Protein AF-A0A7K2JUD9-F1 (afdb_monomer_lite)

Radius of gyration: 14.87 Å; chains: 1; bounding box: 33×20×48 Å

pLDDT: mean 80.48, std 13.31, range [41.84, 94.06]

Secondary structure (DSSP, 8-state):
---PPPPPPPP-EEEEE-TTS-EEEEEE--S--S-EEEEEEETT-SSTTSEEEEEEEE-GGGEEEEEE-TTS---SS-EE-

Foldseek 3Di:
DDDDPDPDDPWDWDWDADPLGKIKTKTAADPDPDWDWDKKAAPPDPDPVLIDTFTWDDDPPRITMGIDDNVDDHDDHDIDD

Sequence (81 aa):
MTSQPPPAAPLRADCIADSAGGLTFDVAAHDHSGVAHLVLRRRDAGAAEDTVGLPLAPAAEGRLRAALPSSVALPEGRWDA

Structure (mmCIF, N/CA/C/O backbone):
data_AF-A0A7K2JUD9-F1
#
_entry.id   AF-A0A7K2JUD9-F1
#
loop_
_atom_site.group_PDB
_atom_site.id
_atom_site.type_symbol
_atom_site.label_atom_id
_atom_site.label_alt_id
_atom_site.label_comp_id
_atom_site.label_asym_id
_atom_site.label_entity_id
_atom_site.label_seq_id
_atom_site.pdbx_PDB_ins_code
_atom_site.Cartn_x
_atom_site.Cartn_y
_atom_site.Cartn_z
_atom_site.occupancy
_atom_site.B_iso_or_equiv
_atom_site.auth_seq_id
_atom_site.auth_comp_id
_atom_site.auth_asym_id
_atom_site.auth_atom_id
_atom_site.pdbx_PDB_model_num
ATOM 1 N N . MET A 1 1 ? 19.230 -1.742 35.441 1.00 41.84 1 MET A N 1
ATOM 2 C CA . MET A 1 1 ? 18.971 -2.754 34.397 1.00 41.84 1 MET A CA 1
ATOM 3 C C . MET A 1 1 ? 17.882 -2.189 33.503 1.00 41.84 1 MET A C 1
ATOM 5 O O . MET A 1 1 ? 16.729 -2.174 33.909 1.00 41.84 1 MET A O 1
ATOM 9 N N . THR A 1 2 ? 18.239 -1.578 32.375 1.00 46.25 2 THR A N 1
ATOM 10 C CA . THR A 1 2 ? 17.255 -1.027 31.434 1.00 46.25 2 THR A CA 1
ATOM 11 C C . THR A 1 2 ? 16.627 -2.191 30.676 1.00 46.25 2 THR A C 1
ATOM 13 O O . THR A 1 2 ? 17.310 -2.855 29.901 1.00 46.25 2 THR A O 1
ATOM 16 N N . SER A 1 3 ? 15.355 -2.485 30.955 1.00 50.31 3 SER A N 1
ATOM 17 C CA . SER A 1 3 ? 14.596 -3.490 30.212 1.00 50.31 3 SER A CA 1
ATOM 18 C C . SER A 1 3 ? 14.421 -2.983 28.787 1.00 50.31 3 SER A C 1
ATOM 20 O O . SER A 1 3 ? 13.718 -1.999 28.565 1.00 50.31 3 SER A O 1
ATOM 22 N N . GLN A 1 4 ? 15.090 -3.622 27.830 1.00 52.75 4 GLN A N 1
ATOM 23 C CA . GLN A 1 4 ? 14.816 -3.381 26.422 1.00 52.75 4 GLN A CA 1
ATOM 24 C C . GLN A 1 4 ? 13.372 -3.836 26.165 1.00 52.75 4 GLN A C 1
ATOM 26 O O . GLN A 1 4 ? 13.024 -4.950 26.576 1.00 52.75 4 GLN A O 1
ATOM 31 N N . PRO A 1 5 ? 12.506 -2.999 25.567 1.00 55.50 5 PRO A N 1
ATOM 32 C CA . PRO A 1 5 ? 11.186 -3.456 25.167 1.00 55.50 5 PRO A CA 1
ATOM 33 C C . PRO A 1 5 ? 11.353 -4.670 24.241 1.00 55.50 5 PRO A C 1
ATOM 35 O O . PRO A 1 5 ? 12.348 -4.741 23.506 1.00 55.50 5 PRO A O 1
ATOM 38 N N . PRO A 1 6 ? 10.437 -5.654 24.299 1.00 56.50 6 PRO A N 1
ATOM 39 C CA . PRO A 1 6 ? 10.487 -6.784 23.384 1.00 56.50 6 PRO A CA 1
ATOM 40 C C . PRO A 1 6 ? 10.578 -6.249 21.948 1.00 56.50 6 PRO A C 1
ATOM 42 O O . PRO A 1 6 ? 9.973 -5.210 21.661 1.00 56.50 6 PRO A O 1
ATOM 45 N N . PRO A 1 7 ? 11.357 -6.896 21.058 1.00 56.69 7 PRO A N 1
ATOM 46 C CA . PRO A 1 7 ? 11.445 -6.460 19.673 1.00 56.69 7 PRO A CA 1
ATOM 47 C C . PRO A 1 7 ? 10.023 -6.346 19.130 1.00 56.69 7 PRO A C 1
ATOM 49 O O . PRO A 1 7 ? 9.258 -7.312 19.204 1.00 56.69 7 PRO A O 1
ATOM 52 N N . ALA A 1 8 ? 9.659 -5.149 18.659 1.00 59.69 8 ALA A N 1
ATOM 53 C CA . ALA A 1 8 ? 8.369 -4.932 18.028 1.00 59.69 8 ALA A CA 1
ATOM 54 C C . ALA A 1 8 ? 8.204 -6.006 16.952 1.00 59.69 8 ALA A C 1
ATOM 56 O O . ALA A 1 8 ? 9.141 -6.258 16.183 1.00 59.69 8 ALA A O 1
ATOM 57 N N . ALA A 1 9 ? 7.053 -6.685 16.952 1.00 62.25 9 ALA A N 1
ATOM 58 C CA . ALA A 1 9 ? 6.754 -7.662 15.921 1.00 62.25 9 ALA A CA 1
ATOM 59 C C . ALA A 1 9 ? 7.038 -7.002 14.566 1.00 62.25 9 ALA A C 1
ATOM 61 O O . ALA A 1 9 ? 6.683 -5.836 14.365 1.00 62.25 9 ALA A O 1
ATOM 62 N N . PRO A 1 10 ? 7.764 -7.682 13.672 1.00 66.69 10 PRO A N 1
ATOM 63 C CA . PRO A 1 10 ? 8.247 -7.027 12.478 1.00 66.69 10 PRO A CA 1
ATOM 64 C C . PRO A 1 10 ? 7.030 -6.601 11.653 1.00 66.69 10 PRO A C 1
ATOM 66 O O . PRO A 1 10 ? 6.125 -7.406 11.438 1.00 66.69 10 PRO A O 1
ATOM 69 N N . LEU A 1 11 ? 6.993 -5.332 11.239 1.00 75.19 11 LEU A N 1
ATOM 70 C CA . LEU A 1 11 ? 5.879 -4.780 10.474 1.00 75.19 11 LEU A CA 1
ATOM 71 C C . LEU A 1 11 ? 5.666 -5.636 9.216 1.00 75.19 11 LEU A C 1
ATOM 73 O O . LEU A 1 11 ? 6.625 -6.043 8.549 1.00 75.19 11 LEU A O 1
ATOM 77 N N . ARG A 1 12 ? 4.413 -5.998 8.950 1.00 82.19 12 ARG A N 1
ATOM 78 C CA . ARG A 1 12 ? 4.016 -6.808 7.796 1.00 82.19 12 ARG A CA 1
ATOM 79 C C . ARG A 1 12 ? 2.957 -6.055 7.016 1.00 82.19 12 ARG A C 1
ATOM 81 O O . ARG A 1 12 ? 2.031 -5.509 7.615 1.00 82.19 12 ARG A O 1
ATOM 88 N N . ALA A 1 13 ? 3.118 -6.065 5.700 1.00 89.31 13 ALA A N 1
ATOM 89 C CA . ALA A 1 13 ? 2.106 -5.647 4.752 1.00 89.31 13 ALA A CA 1
ATOM 90 C C . ALA A 1 13 ? 1.548 -6.898 4.067 1.00 89.31 13 ALA A C 1
ATOM 92 O O . ALA A 1 13 ? 2.282 -7.620 3.389 1.00 89.31 13 ALA A O 1
ATOM 93 N N . ASP A 1 14 ? 0.264 -7.165 4.265 1.00 91.31 14 ASP A N 1
ATOM 94 C CA . ASP A 1 14 ? -0.470 -8.173 3.514 1.00 91.31 14 ASP A CA 1
ATOM 95 C C . ASP A 1 14 ? -0.746 -7.606 2.113 1.00 91.31 14 ASP A C 1
ATOM 97 O O . ASP A 1 14 ? -1.403 -6.575 1.981 1.00 91.31 14 ASP A O 1
ATOM 101 N N . CYS A 1 15 ? -0.209 -8.241 1.068 1.00 92.69 15 CYS A N 1
ATOM 102 C CA . CYS A 1 15 ? -0.369 -7.802 -0.320 1.00 92.69 15 CYS A CA 1
ATOM 103 C C . CYS A 1 15 ? -1.469 -8.606 -1.017 1.00 92.69 15 CYS A C 1
ATOM 105 O O . CYS A 1 15 ? -1.438 -9.838 -1.030 1.00 92.69 15 CYS A O 1
ATOM 107 N N . ILE A 1 16 ? -2.419 -7.901 -1.625 1.00 93.62 16 ILE A N 1
ATOM 108 C CA . ILE A 1 16 ? -3.549 -8.466 -2.356 1.00 93.62 16 ILE A CA 1
ATOM 109 C C . ILE A 1 16 ? -3.509 -7.901 -3.773 1.00 93.62 16 ILE A C 1
ATOM 111 O O . ILE A 1 16 ? -3.622 -6.690 -3.969 1.00 93.62 16 ILE A O 1
ATOM 115 N N . ALA A 1 17 ? -3.357 -8.781 -4.758 1.00 91.94 17 ALA A N 1
ATOM 116 C CA . ALA A 1 17 ? -3.422 -8.416 -6.165 1.00 91.94 17 ALA A CA 1
ATOM 117 C C . ALA A 1 17 ? -4.848 -8.592 -6.696 1.00 91.94 17 ALA A C 1
ATOM 119 O O . ALA A 1 17 ? -5.465 -9.640 -6.501 1.00 91.94 17 ALA A O 1
ATOM 120 N N . ASP A 1 18 ? -5.353 -7.576 -7.386 1.00 90.25 18 ASP A N 1
ATOM 121 C CA . ASP A 1 18 ? -6.571 -7.668 -8.180 1.00 90.25 18 ASP A CA 1
ATOM 122 C C . ASP A 1 18 ? -6.254 -8.109 -9.620 1.00 90.25 18 ASP A C 1
ATOM 124 O O . ASP A 1 18 ? -5.178 -7.864 -10.167 1.00 90.25 18 ASP A O 1
ATOM 128 N N . SER A 1 19 ? -7.241 -8.735 -10.254 1.00 88.88 19 SER A N 1
ATOM 129 C CA . SER A 1 19 ? -7.216 -9.194 -11.641 1.00 88.88 19 SER A CA 1
ATOM 130 C C . SER A 1 19 ? -6.936 -8.101 -12.682 1.00 88.88 19 SER A C 1
ATOM 132 O O . SER A 1 19 ? -6.362 -8.407 -13.725 1.00 88.88 19 SER A O 1
ATOM 134 N N . ALA A 1 20 ? -7.280 -6.834 -12.417 1.00 87.81 20 ALA A N 1
ATOM 135 C CA . ALA A 1 20 ? -6.962 -5.712 -13.301 1.00 87.81 20 ALA A CA 1
ATOM 136 C C . ALA A 1 20 ? -5.519 -5.193 -13.135 1.00 87.81 20 ALA A C 1
ATOM 138 O O . ALA A 1 20 ? -5.150 -4.204 -13.770 1.00 87.81 20 ALA A O 1
ATOM 139 N N . GLY A 1 21 ? -4.706 -5.831 -12.284 1.00 85.69 21 GLY A N 1
ATOM 140 C CA . GLY A 1 21 ? -3.311 -5.463 -12.032 1.00 85.69 21 GLY A CA 1
ATOM 141 C C . GLY A 1 21 ? -3.119 -4.413 -10.935 1.00 85.69 21 GLY A C 1
ATOM 142 O O . GLY A 1 21 ? -2.028 -3.867 -10.799 1.00 85.69 21 GLY A O 1
ATOM 143 N N . GLY A 1 22 ? -4.163 -4.100 -10.162 1.00 92.25 22 GLY A N 1
ATOM 144 C CA . GLY A 1 22 ? -4.037 -3.262 -8.970 1.00 92.25 22 GLY A CA 1
ATOM 145 C C . GLY A 1 22 ? -3.462 -4.048 -7.792 1.00 92.25 22 GLY A C 1
ATOM 146 O O . GLY A 1 22 ? -3.731 -5.241 -7.651 1.00 92.25 22 GLY A O 1
ATOM 147 N N . LEU A 1 23 ? -2.706 -3.380 -6.92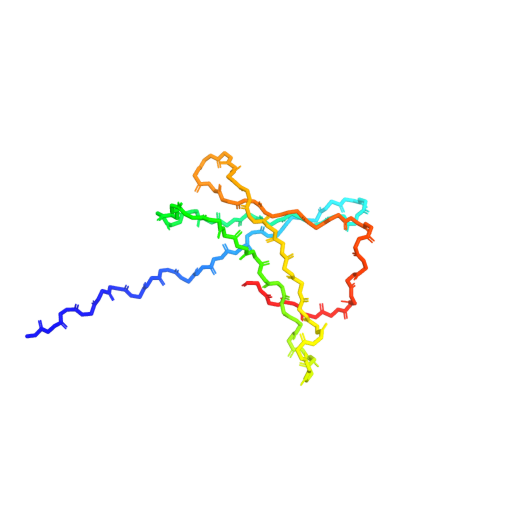0 1.00 93.31 23 LEU A N 1
ATOM 148 C CA . LEU A 1 23 ? -2.215 -3.964 -5.669 1.00 93.31 23 LEU A CA 1
ATOM 149 C C . LEU A 1 23 ? -2.797 -3.205 -4.482 1.00 93.31 23 LEU A C 1
ATOM 151 O O . LEU A 1 23 ? -2.814 -1.977 -4.458 1.00 93.31 23 LEU A O 1
ATOM 155 N N . THR A 1 24 ? -3.257 -3.933 -3.477 1.00 93.81 24 THR A N 1
ATOM 156 C CA . THR A 1 24 ? -3.677 -3.372 -2.194 1.00 93.81 24 THR A CA 1
ATOM 157 C C . THR A 1 24 ? -2.793 -3.941 -1.102 1.00 93.81 24 THR A C 1
ATOM 159 O O . THR A 1 24 ? -2.508 -5.136 -1.092 1.00 93.81 24 THR A O 1
ATOM 162 N N . PHE A 1 25 ? -2.366 -3.086 -0.186 1.00 93.19 25 PHE A N 1
ATOM 163 C CA . PHE A 1 25 ? -1.519 -3.452 0.935 1.00 93.19 25 PHE A CA 1
ATOM 164 C C . PHE A 1 25 ? -2.239 -3.125 2.233 1.00 93.19 25 PHE A C 1
ATOM 166 O O . PHE A 1 25 ? -2.603 -1.969 2.448 1.00 93.19 25 PHE A O 1
ATOM 173 N N . ASP A 1 26 ? -2.415 -4.122 3.092 1.00 91.81 26 ASP A N 1
ATOM 174 C CA . ASP A 1 26 ? -2.970 -3.967 4.432 1.00 91.81 26 ASP A CA 1
ATOM 175 C C . ASP A 1 26 ? -1.868 -4.097 5.483 1.00 91.81 26 ASP A C 1
ATOM 177 O O . ASP A 1 26 ? -1.123 -5.071 5.511 1.00 91.81 26 ASP A O 1
ATOM 181 N N . VAL A 1 27 ? -1.776 -3.121 6.378 1.00 89.31 27 VAL A N 1
ATOM 182 C CA . VAL A 1 27 ? -0.759 -3.042 7.429 1.00 89.31 27 VAL A CA 1
ATOM 183 C C . VAL A 1 27 ? -1.456 -2.909 8.778 1.00 89.31 27 VAL A C 1
ATOM 185 O O . VAL A 1 27 ? -2.405 -2.140 8.923 1.00 89.31 27 VAL A O 1
ATOM 188 N N . ALA A 1 28 ? -0.997 -3.638 9.794 1.00 87.31 28 ALA A N 1
ATOM 189 C CA . ALA A 1 28 ? -1.533 -3.487 11.147 1.00 87.31 28 ALA A CA 1
ATOM 190 C C . ALA A 1 28 ? -1.237 -2.077 11.698 1.00 87.31 28 ALA A C 1
ATOM 192 O O . ALA A 1 28 ? -0.077 -1.646 11.729 1.00 87.31 28 ALA A O 1
ATOM 193 N N . ALA A 1 29 ? -2.267 -1.353 12.153 1.00 77.00 29 ALA A N 1
ATOM 194 C CA . ALA A 1 29 ? -2.067 -0.042 12.754 1.00 77.00 29 ALA A CA 1
ATOM 195 C C . ALA A 1 29 ? -1.514 -0.207 14.180 1.00 77.00 29 ALA A C 1
ATOM 197 O O . ALA A 1 29 ? -2.195 -0.682 15.083 1.00 77.00 29 ALA A O 1
ATOM 198 N N . HIS A 1 30 ? -0.266 0.202 14.383 1.00 70.56 30 HIS A N 1
ATOM 199 C CA . HIS A 1 30 ? 0.371 0.313 15.690 1.00 70.56 30 HIS A CA 1
ATOM 200 C C . HIS A 1 30 ? 0.260 1.762 16.173 1.00 70.56 30 HIS A C 1
ATOM 202 O O . HIS A 1 30 ? 1.081 2.574 15.780 1.00 70.56 30 HIS A O 1
ATOM 208 N N . ASP A 1 31 ? -0.769 2.096 16.959 1.00 65.94 31 ASP A N 1
ATOM 209 C CA . ASP A 1 31 ? -0.954 3.417 17.604 1.00 65.94 31 ASP A CA 1
ATOM 210 C C . ASP A 1 31 ? -0.516 4.630 16.743 1.00 65.94 31 ASP A C 1
ATOM 212 O O . ASP A 1 31 ? 0.173 5.545 17.190 1.00 65.94 31 ASP A O 1
ATOM 216 N N . HIS A 1 32 ? -0.855 4.619 15.449 1.00 63.12 32 HIS A N 1
ATOM 217 C CA . HIS A 1 32 ? -0.416 5.664 14.530 1.00 63.12 32 HIS A CA 1
ATOM 218 C C . HIS A 1 32 ? -1.424 6.814 14.578 1.00 63.12 32 HIS A C 1
ATOM 220 O O . HIS A 1 32 ? -2.527 6.701 14.049 1.00 63.12 32 HIS A O 1
ATOM 226 N N . SER A 1 33 ? -1.041 7.932 15.194 1.00 60.00 33 SER A N 1
ATOM 227 C CA . SER A 1 33 ? -1.856 9.157 15.257 1.00 60.00 33 SER A CA 1
ATOM 228 C C . SER A 1 33 ? -1.598 10.139 14.100 1.00 60.00 33 SER A C 1
ATOM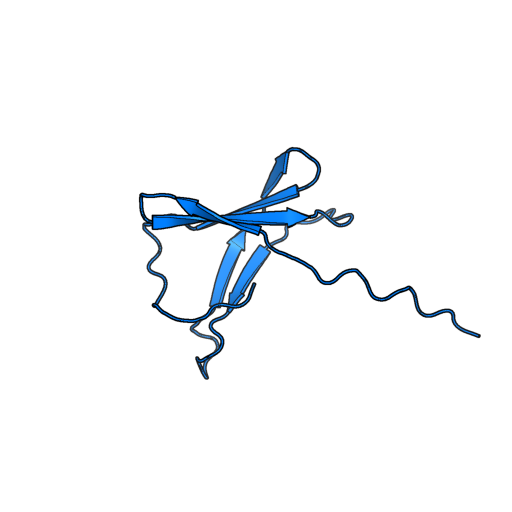 230 O O . SER A 1 33 ? -2.151 11.238 14.094 1.00 60.00 33 SER A O 1
ATOM 232 N N . GLY A 1 34 ? -0.773 9.763 13.112 1.00 68.38 34 GLY A N 1
ATOM 233 C CA . GLY A 1 34 ? -0.324 10.637 12.021 1.00 68.38 34 GLY A CA 1
ATOM 234 C C . GLY A 1 34 ? -0.563 10.090 10.611 1.00 68.38 34 GLY A C 1
ATOM 235 O O . GLY A 1 34 ? -0.978 8.947 10.425 1.00 68.38 34 GLY A O 1
ATOM 236 N N . VAL A 1 35 ? -0.270 10.925 9.606 1.00 72.94 35 VAL A N 1
ATOM 237 C CA . VAL A 1 35 ? -0.281 10.530 8.188 1.00 72.94 35 VAL A CA 1
ATOM 238 C C . VAL A 1 35 ? 0.872 9.557 7.944 1.00 72.94 35 VAL A C 1
ATOM 240 O O . VAL A 1 35 ? 2.038 9.927 8.078 1.00 72.94 35 VAL A O 1
ATOM 243 N N . ALA A 1 36 ? 0.542 8.315 7.602 1.00 84.50 36 ALA A N 1
ATOM 244 C CA . ALA A 1 36 ? 1.513 7.272 7.301 1.00 84.50 36 ALA A CA 1
ATOM 245 C C . ALA A 1 36 ? 1.599 7.036 5.786 1.00 84.50 36 ALA A C 1
ATOM 247 O O . ALA A 1 36 ? 0.630 7.229 5.051 1.00 84.50 36 ALA A O 1
ATOM 248 N N . HIS A 1 37 ? 2.764 6.597 5.319 1.00 89.62 37 HIS A N 1
ATOM 249 C CA . HIS A 1 37 ? 2.984 6.188 3.935 1.00 89.62 37 HIS A CA 1
ATOM 250 C C . HIS A 1 37 ? 3.609 4.796 3.914 1.00 89.62 37 HIS A C 1
ATOM 252 O O . HIS A 1 37 ? 4.497 4.502 4.712 1.00 89.62 37 HIS A O 1
ATOM 258 N N . LEU A 1 38 ? 3.157 3.961 2.984 1.00 90.44 38 LEU A N 1
ATOM 259 C CA . LEU A 1 38 ? 3.824 2.720 2.627 1.00 90.44 38 LEU A CA 1
ATOM 260 C C . LEU A 1 38 ? 4.844 3.027 1.532 1.00 90.44 38 LEU A C 1
ATOM 262 O O . LEU A 1 38 ? 4.488 3.627 0.519 1.00 90.44 38 LEU A O 1
ATOM 266 N N . VAL A 1 39 ? 6.096 2.622 1.726 1.00 90.69 39 VAL A N 1
ATOM 267 C CA . VAL A 1 39 ? 7.155 2.828 0.734 1.00 90.69 39 VAL A CA 1
ATOM 268 C C . VAL A 1 39 ? 7.539 1.484 0.148 1.00 90.69 39 VAL A C 1
ATOM 270 O O . VAL A 1 39 ? 8.112 0.647 0.836 1.00 90.69 39 VAL A O 1
ATOM 273 N N . LEU A 1 40 ? 7.256 1.298 -1.136 1.00 90.56 40 LEU A N 1
ATOM 274 C CA . LEU A 1 40 ? 7.751 0.157 -1.890 1.00 90.56 40 LEU A CA 1
ATOM 275 C C . LEU A 1 40 ? 9.154 0.485 -2.388 1.00 90.56 40 LEU A C 1
ATOM 277 O O . LEU A 1 40 ? 9.335 1.495 -3.065 1.00 90.56 40 LEU A O 1
ATOM 281 N N . ARG A 1 41 ? 10.141 -0.358 -2.083 1.00 88.75 41 ARG A N 1
ATOM 282 C CA . ARG A 1 41 ? 11.526 -0.207 -2.546 1.00 88.75 41 ARG A CA 1
ATOM 283 C C . ARG A 1 41 ? 11.967 -1.432 -3.322 1.00 88.75 41 ARG A C 1
ATOM 285 O O . ARG A 1 41 ? 11.919 -2.544 -2.802 1.00 88.75 41 ARG A O 1
ATOM 292 N N . ARG A 1 42 ? 12.456 -1.248 -4.542 1.00 87.06 42 ARG A N 1
ATOM 293 C CA . ARG A 1 42 ? 12.982 -2.362 -5.333 1.00 87.06 42 ARG A CA 1
ATOM 294 C C . ARG A 1 42 ? 14.313 -2.842 -4.757 1.00 87.06 42 ARG A C 1
ATOM 296 O O . ARG A 1 42 ? 15.219 -2.043 -4.534 1.00 87.06 42 ARG A O 1
ATOM 303 N N . ARG A 1 43 ? 14.448 -4.148 -4.514 1.00 83.06 43 ARG A N 1
ATOM 304 C CA . ARG A 1 43 ? 15.629 -4.700 -3.826 1.00 83.06 43 ARG A CA 1
ATOM 305 C C . ARG A 1 43 ? 16.882 -4.704 -4.696 1.00 83.06 43 ARG A C 1
ATOM 307 O O . ARG A 1 43 ? 17.990 -4.559 -4.193 1.00 83.06 43 ARG A O 1
ATOM 314 N N . ASP A 1 44 ? 16.698 -4.904 -5.993 1.00 77.38 44 ASP A N 1
ATOM 315 C CA . ASP A 1 44 ? 17.787 -5.147 -6.941 1.00 77.38 44 ASP A CA 1
ATOM 316 C C . ASP A 1 44 ? 18.194 -3.867 -7.709 1.00 77.38 44 ASP A C 1
ATOM 318 O O . ASP A 1 44 ? 18.978 -3.928 -8.654 1.00 77.38 44 ASP A O 1
ATOM 322 N N . ALA A 1 45 ? 17.678 -2.702 -7.298 1.00 67.19 45 ALA A N 1
ATOM 323 C CA . ALA A 1 45 ? 18.012 -1.401 -7.869 1.00 67.19 45 ALA A CA 1
ATOM 324 C C . ALA A 1 45 ? 19.039 -0.652 -7.007 1.00 67.19 45 ALA A C 1
ATOM 326 O O . ALA A 1 45 ? 18.875 -0.495 -5.800 1.00 67.19 45 ALA A O 1
ATOM 327 N N . GLY A 1 46 ? 20.111 -0.169 -7.639 1.00 61.50 46 GLY A N 1
ATOM 328 C CA . GLY A 1 46 ? 21.187 0.572 -6.972 1.00 61.50 46 GLY A CA 1
ATOM 329 C C . GLY A 1 46 ? 20.908 2.063 -6.736 1.00 61.50 46 GLY A C 1
ATOM 330 O O . GLY A 1 46 ? 21.773 2.744 -6.191 1.00 61.50 46 GLY A O 1
ATOM 331 N N . ALA A 1 47 ? 19.748 2.587 -7.151 1.00 59.91 47 ALA A N 1
ATOM 332 C CA . ALA A 1 47 ? 19.417 4.012 -7.095 1.00 59.91 47 ALA A CA 1
ATOM 333 C C . ALA A 1 47 ? 18.090 4.272 -6.360 1.00 59.91 47 ALA A C 1
ATOM 335 O O . ALA A 1 47 ? 17.179 3.449 -6.382 1.00 59.91 47 ALA A O 1
ATOM 336 N N . ALA A 1 48 ? 17.979 5.449 -5.734 1.00 59.00 48 ALA A N 1
ATOM 337 C CA . ALA A 1 48 ? 16.792 5.915 -5.004 1.00 59.00 48 ALA A CA 1
ATOM 338 C C . ALA A 1 48 ? 15.524 6.064 -5.878 1.00 59.00 48 ALA A C 1
ATOM 340 O O . ALA A 1 48 ? 14.419 6.161 -5.343 1.00 59.00 48 ALA A O 1
ATOM 341 N N . GLU A 1 49 ? 15.690 6.037 -7.202 1.00 61.97 49 GLU A N 1
ATOM 342 C CA . GLU A 1 49 ? 14.637 6.211 -8.209 1.00 61.97 49 GLU A CA 1
ATOM 343 C C . GLU A 1 49 ? 13.640 5.032 -8.267 1.00 61.97 49 GLU A C 1
ATOM 345 O O . GLU A 1 49 ? 12.552 5.181 -8.813 1.00 61.97 49 GLU A O 1
ATOM 350 N N . ASP A 1 50 ? 13.951 3.875 -7.669 1.00 79.38 50 ASP A N 1
ATOM 351 C CA . ASP A 1 50 ? 13.046 2.717 -7.605 1.00 79.38 50 ASP A CA 1
ATOM 352 C C . ASP A 1 50 ? 12.305 2.642 -6.254 1.00 79.38 50 ASP A C 1
ATOM 354 O O . ASP A 1 50 ? 12.250 1.593 -5.594 1.00 79.38 50 ASP A O 1
ATOM 358 N N . THR A 1 51 ? 11.754 3.777 -5.814 1.00 86.00 51 THR A N 1
ATOM 359 C CA . THR A 1 51 ? 10.847 3.837 -4.661 1.00 86.00 51 THR A CA 1
ATOM 360 C C . THR A 1 51 ? 9.489 4.425 -5.025 1.00 86.00 51 THR A C 1
ATOM 362 O O . THR A 1 51 ? 9.392 5.388 -5.778 1.00 86.00 51 THR A O 1
ATOM 365 N N . VAL A 1 52 ? 8.420 3.843 -4.480 1.00 89.25 52 VAL A N 1
ATOM 366 C CA . VAL A 1 52 ? 7.042 4.316 -4.669 1.00 89.25 52 VAL A CA 1
ATOM 367 C C . VAL A 1 52 ? 6.408 4.536 -3.304 1.00 89.25 52 VAL A C 1
ATOM 369 O O . VAL A 1 52 ? 6.314 3.610 -2.503 1.00 89.25 52 VAL A O 1
ATOM 372 N N . GLY A 1 53 ? 5.976 5.768 -3.036 1.00 90.00 53 GLY A N 1
ATOM 373 C CA . GLY A 1 53 ? 5.260 6.126 -1.815 1.00 90.00 53 GLY A CA 1
ATOM 374 C C . GLY A 1 53 ? 3.751 6.086 -2.028 1.00 90.00 53 GLY A C 1
ATOM 375 O O . GLY A 1 53 ? 3.221 6.821 -2.858 1.00 90.00 53 GLY A O 1
ATOM 376 N N . LEU A 1 54 ? 3.054 5.268 -1.248 1.00 92.12 54 LEU A N 1
ATOM 377 C CA . LEU A 1 54 ? 1.600 5.153 -1.265 1.00 92.12 54 LEU A CA 1
ATOM 378 C C . LEU A 1 54 ? 1.034 5.694 0.052 1.00 92.12 54 LEU A C 1
ATOM 380 O O . LEU A 1 54 ? 1.516 5.305 1.118 1.00 92.12 54 LEU A O 1
ATOM 384 N N . PRO A 1 55 ? 0.032 6.586 0.023 1.00 91.50 55 PRO A N 1
ATOM 385 C CA . PRO A 1 55 ? -0.598 7.052 1.249 1.00 91.50 55 PRO A CA 1
ATOM 386 C C . PRO A 1 55 ? -1.316 5.886 1.937 1.00 91.50 55 PRO A C 1
ATOM 388 O O . PRO A 1 55 ? -2.065 5.144 1.299 1.00 91.50 55 PRO A O 1
ATOM 391 N N . LEU A 1 56 ? -1.092 5.734 3.242 1.00 90.25 56 LEU A N 1
ATOM 392 C CA . LEU A 1 56 ? -1.841 4.797 4.069 1.00 90.25 56 LEU A CA 1
ATOM 393 C C . LEU A 1 56 ? -3.087 5.501 4.604 1.00 90.25 56 LEU A C 1
ATOM 395 O O . LEU A 1 56 ? -2.998 6.490 5.332 1.00 9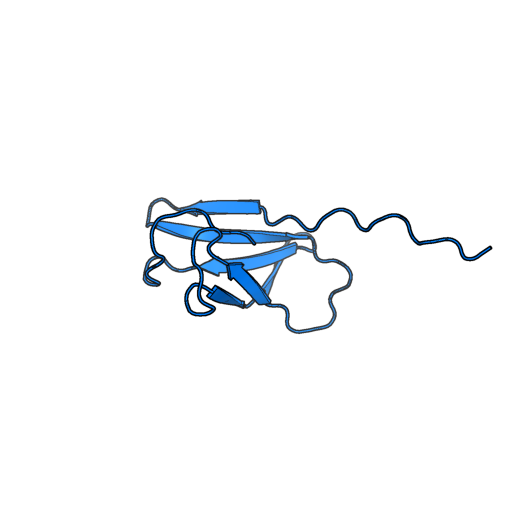0.25 56 LEU A O 1
ATOM 399 N N . ALA A 1 57 ? -4.251 4.966 4.256 1.00 89.75 57 ALA A N 1
ATOM 400 C CA . ALA A 1 57 ? -5.531 5.407 4.781 1.00 89.75 57 ALA A CA 1
ATOM 401 C C . ALA A 1 57 ? -6.033 4.423 5.852 1.00 89.75 57 ALA A C 1
ATOM 403 O O . ALA A 1 57 ? -5.799 3.219 5.728 1.00 89.75 57 ALA A O 1
ATOM 404 N N . PRO A 1 58 ? -6.746 4.889 6.889 1.00 88.06 58 PRO A N 1
ATOM 405 C CA . PRO A 1 58 ? -7.429 4.000 7.821 1.00 88.06 58 PRO A CA 1
ATOM 406 C C . PRO A 1 58 ? -8.386 3.046 7.097 1.00 88.06 58 PRO A C 1
ATOM 408 O O . PRO A 1 58 ? -9.178 3.464 6.253 1.00 88.06 58 PRO A O 1
ATOM 411 N N . ALA A 1 59 ? -8.322 1.768 7.456 1.00 85.00 59 ALA A N 1
ATOM 412 C CA . ALA A 1 59 ? -9.210 0.709 7.001 1.00 85.00 59 ALA A CA 1
ATOM 413 C C . ALA A 1 59 ? -9.951 0.080 8.193 1.00 85.00 59 ALA A C 1
ATOM 415 O O . ALA A 1 59 ? -9.756 0.455 9.353 1.00 85.00 59 ALA A O 1
ATOM 416 N N . ALA A 1 60 ? -10.837 -0.875 7.904 1.00 81.81 60 ALA A N 1
ATOM 417 C CA . ALA A 1 60 ? -11.548 -1.620 8.938 1.00 81.81 60 ALA A CA 1
ATOM 418 C C . ALA A 1 60 ? -10.577 -2.390 9.858 1.00 81.81 60 ALA A C 1
ATOM 420 O O . ALA A 1 60 ? -9.420 -2.629 9.514 1.00 81.81 60 ALA A O 1
ATOM 421 N N . GLU A 1 61 ? -11.067 -2.779 11.039 1.00 80.69 61 GLU A N 1
ATOM 422 C CA . GLU A 1 61 ? -10.354 -3.669 11.974 1.00 80.69 61 GLU A CA 1
ATOM 423 C C . GLU A 1 61 ? -9.012 -3.122 12.500 1.00 80.69 61 GLU A C 1
ATOM 425 O O . GLU A 1 61 ? -8.123 -3.885 12.868 1.00 80.69 61 GLU A O 1
ATOM 430 N N . GLY A 1 62 ? -8.847 -1.795 12.554 1.00 81.81 62 GLY A N 1
ATOM 431 C CA . GLY A 1 62 ? -7.607 -1.186 13.048 1.00 81.81 62 GLY A CA 1
ATOM 432 C C . GLY A 1 62 ? -6.419 -1.425 12.112 1.00 81.81 62 GLY A C 1
ATOM 433 O O . GLY A 1 62 ? -5.279 -1.534 12.561 1.00 81.81 62 GLY A O 1
ATOM 434 N N . ARG A 1 63 ? -6.678 -1.539 10.807 1.00 86.00 63 ARG A N 1
ATOM 435 C CA . ARG A 1 63 ? -5.646 -1.652 9.774 1.00 86.00 63 ARG A CA 1
ATOM 436 C C . ARG A 1 63 ? -5.480 -0.334 9.029 1.00 86.00 63 ARG A C 1
ATOM 438 O O . ARG A 1 63 ? -6.371 0.510 9.005 1.00 86.00 63 ARG A O 1
ATOM 445 N N . LEU A 1 64 ? -4.320 -0.167 8.418 1.00 90.50 64 LEU A N 1
ATOM 446 C CA . LEU A 1 64 ? -4.042 0.866 7.436 1.00 90.50 64 LEU A CA 1
ATOM 447 C C . LEU A 1 64 ? -3.948 0.209 6.064 1.00 90.50 64 LEU A C 1
ATOM 449 O O . LEU A 1 64 ? -3.359 -0.861 5.936 1.00 90.50 64 LEU A O 1
ATOM 453 N N . ARG A 1 65 ? -4.502 0.858 5.045 1.00 91.88 65 ARG A N 1
ATOM 454 C CA . ARG A 1 65 ? -4.529 0.353 3.679 1.00 91.88 65 ARG A CA 1
ATOM 455 C C . ARG A 1 65 ? -3.903 1.344 2.716 1.00 91.88 65 ARG A C 1
ATOM 457 O O . ARG A 1 65 ? -4.234 2.527 2.732 1.00 91.88 65 ARG A O 1
ATOM 464 N N . ALA A 1 66 ? -3.032 0.839 1.856 1.00 94.06 66 ALA A N 1
ATOM 465 C CA . ALA A 1 66 ? -2.501 1.554 0.707 1.00 94.06 66 ALA A CA 1
ATOM 466 C C . ALA A 1 66 ? -2.965 0.853 -0.570 1.00 94.06 66 ALA A C 1
ATOM 468 O O . ALA A 1 66 ? -2.977 -0.375 -0.641 1.00 94.06 66 ALA A O 1
ATOM 469 N N . ALA A 1 67 ? -3.341 1.629 -1.581 1.00 93.69 67 ALA A N 1
ATOM 470 C CA . ALA A 1 67 ? -3.725 1.105 -2.883 1.00 93.69 67 ALA A CA 1
ATOM 471 C C . ALA A 1 67 ? -2.761 1.627 -3.944 1.00 93.69 67 ALA A C 1
ATOM 473 O O . ALA A 1 67 ? -2.501 2.828 -4.030 1.00 93.69 67 ALA A O 1
ATOM 474 N N . LEU A 1 68 ? -2.262 0.710 -4.758 1.00 92.38 68 LEU A N 1
ATOM 475 C CA . LEU A 1 68 ? -1.548 0.981 -5.986 1.00 92.38 68 LEU A CA 1
ATOM 476 C C . LEU A 1 68 ? -2.495 0.695 -7.163 1.00 92.38 68 LEU A C 1
ATOM 478 O O . LEU A 1 68 ? -2.784 -0.471 -7.454 1.00 92.38 68 LEU A O 1
ATOM 482 N N . PRO A 1 69 ? -2.988 1.739 -7.847 1.00 89.50 69 PRO A N 1
ATOM 483 C CA . PRO A 1 69 ? -3.788 1.575 -9.051 1.00 89.50 69 PRO A CA 1
ATOM 484 C C . PRO A 1 69 ? -2.982 0.922 -10.177 1.00 89.50 69 PRO A C 1
ATOM 486 O O . PRO A 1 69 ? -1.795 1.200 -10.331 1.00 89.50 69 PRO A O 1
ATOM 489 N N . SER A 1 70 ? -3.650 0.154 -11.039 1.00 86.50 70 SER A N 1
ATOM 490 C CA . SER A 1 70 ? -3.023 -0.478 -12.212 1.00 86.50 70 SER A CA 1
ATOM 491 C C . SER A 1 70 ? -2.482 0.516 -13.248 1.00 86.50 70 SER A C 1
ATOM 493 O O . SER A 1 70 ? -1.692 0.146 -14.111 1.00 86.50 70 SER A O 1
ATOM 495 N N . SER A 1 71 ? -2.882 1.789 -13.171 1.00 84.94 71 SER A N 1
ATOM 496 C CA . SER A 1 71 ? -2.339 2.867 -14.003 1.00 84.94 71 SER A CA 1
ATOM 497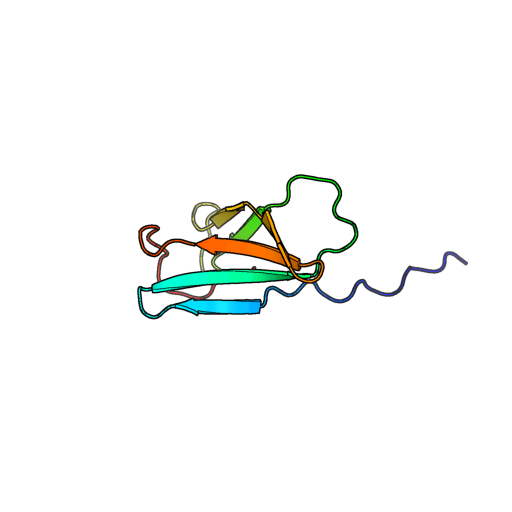 C C . SER A 1 71 ? -0.925 3.293 -13.602 1.00 84.94 71 SER A C 1
ATOM 499 O O . SER A 1 71 ? -0.242 3.943 -14.394 1.00 84.94 71 SER A O 1
ATOM 501 N N . VAL A 1 72 ? -0.474 2.955 -12.390 1.00 86.25 72 VAL A N 1
ATOM 502 C CA . VAL A 1 72 ? 0.883 3.255 -11.936 1.00 86.25 72 VAL A CA 1
ATOM 503 C C . VAL A 1 72 ? 1.808 2.151 -12.432 1.00 86.25 72 VAL A C 1
ATOM 505 O O . VAL A 1 72 ? 1.766 1.02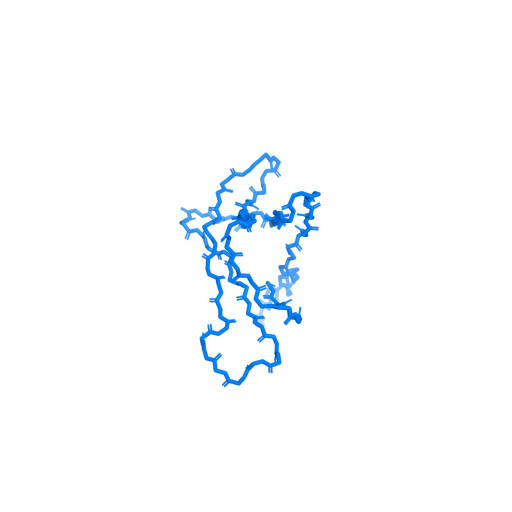2 -11.948 1.00 86.25 72 VAL A O 1
ATOM 508 N N . ALA A 1 73 ? 2.651 2.484 -13.408 1.00 81.75 73 ALA A N 1
ATOM 509 C CA . ALA A 1 73 ? 3.630 1.550 -13.940 1.00 81.75 73 ALA A 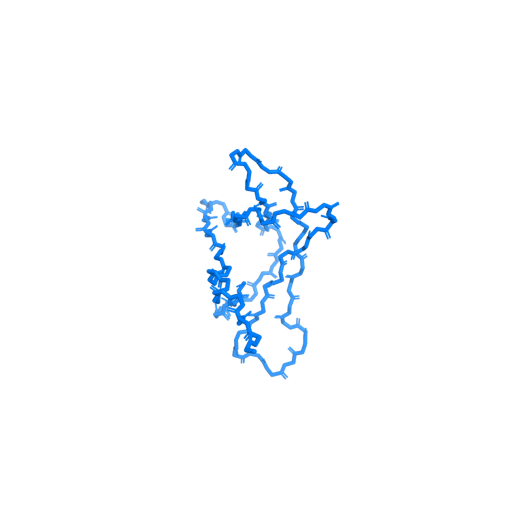CA 1
ATOM 510 C C . ALA A 1 73 ? 4.686 1.236 -12.875 1.00 81.75 73 ALA A C 1
ATOM 512 O O . ALA A 1 73 ? 5.471 2.104 -12.489 1.00 81.75 73 ALA A O 1
ATOM 513 N N . LEU A 1 74 ? 4.707 -0.015 -12.421 1.00 83.50 74 LEU A N 1
ATOM 514 C CA . LEU A 1 74 ? 5.706 -0.520 -11.494 1.00 83.50 74 LEU A CA 1
ATOM 515 C C . LEU A 1 74 ? 6.613 -1.506 -12.241 1.00 83.50 74 LEU A C 1
ATOM 517 O O . LEU A 1 74 ? 6.112 -2.509 -12.754 1.00 83.50 74 LEU A O 1
ATOM 521 N N . PRO A 1 75 ? 7.925 -1.228 -12.354 1.00 84.44 75 PRO A N 1
ATOM 522 C CA . PRO A 1 75 ? 8.849 -2.139 -13.009 1.00 84.44 75 PRO A CA 1
ATOM 523 C C . PRO A 1 75 ? 8.798 -3.538 -12.395 1.00 84.44 75 PRO A C 1
ATOM 525 O O . PRO A 1 75 ? 8.773 -3.701 -11.170 1.00 84.44 75 PRO A O 1
ATOM 528 N N . GLU A 1 76 ? 8.844 -4.552 -13.255 1.00 83.62 76 GLU A N 1
ATOM 529 C CA . GLU A 1 76 ? 8.919 -5.939 -12.814 1.00 83.62 76 GLU A CA 1
ATOM 530 C C . GLU A 1 76 ? 10.171 -6.174 -11.952 1.00 83.62 76 GLU A C 1
ATOM 532 O O . GLU A 1 76 ? 11.262 -5.639 -12.199 1.00 83.62 76 GLU A O 1
ATOM 537 N N . GLY A 1 77 ? 10.013 -6.990 -10.911 1.00 86.00 77 GLY A N 1
ATOM 538 C CA . GLY A 1 77 ? 11.093 -7.338 -9.998 1.00 86.00 77 GLY A CA 1
ATOM 539 C C . GLY A 1 77 ? 10.620 -7.553 -8.567 1.00 86.00 77 GLY A C 1
ATOM 540 O O . GLY A 1 77 ? 9.428 -7.681 -8.291 1.00 86.00 77 GLY A O 1
ATOM 541 N N . ARG A 1 78 ? 11.583 -7.605 -7.645 1.00 87.44 78 ARG A N 1
ATOM 542 C CA . ARG A 1 78 ? 11.326 -7.802 -6.220 1.00 87.44 78 ARG A CA 1
ATOM 543 C C . ARG A 1 78 ? 11.275 -6.465 -5.494 1.00 87.44 78 ARG A C 1
ATOM 545 O O . ARG A 1 78 ? 12.234 -5.694 -5.535 1.00 87.44 78 ARG A O 1
ATOM 552 N N . TRP A 1 79 ? 10.176 -6.252 -4.784 1.00 88.62 79 TRP A N 1
ATOM 553 C CA . TRP A 1 79 ? 9.909 -5.054 -4.000 1.00 88.62 79 TRP A CA 1
ATOM 554 C C . TRP A 1 79 ? 9.788 -5.410 -2.520 1.00 88.62 79 TRP A C 1
ATOM 556 O O . TRP A 1 79 ? 9.212 -6.438 -2.166 1.00 88.62 79 TRP A O 1
ATOM 566 N N . ASP A 1 80 ? 10.362 -4.563 -1.677 1.00 87.38 80 ASP A N 1
ATOM 567 C CA . ASP A 1 80 ? 10.251 -4.591 -0.224 1.00 87.38 80 ASP A CA 1
ATOM 568 C C . ASP A 1 80 ? 9.266 -3.507 0.227 1.00 87.38 80 ASP A C 1
ATOM 570 O O . ASP A 1 80 ? 9.218 -2.435 -0.379 1.00 87.38 80 ASP A O 1
ATOM 574 N N . ALA A 1 81 ? 8.500 -3.801 1.276 1.00 86.69 81 ALA A N 1
ATOM 575 C CA . ALA A 1 81 ? 7.459 -2.954 1.854 1.00 86.69 81 ALA A CA 1
ATOM 576 C C . ALA A 1 81 ? 7.597 -2.905 3.382 1.00 86.69 81 ALA A C 1
ATOM 578 O O . ALA A 1 81 ? 8.061 -3.923 3.955 1.00 86.69 81 ALA A O 1
#